Protein AF-A0A496W9R5-F1 (afdb_monomer_lite)

Foldseek 3Di:
DDKDKDFDAFDADPVRDTDWFFRTWIWIWDDDVVDDPVPTDPCRDDTHDDWDDDPLNVVLVCCVPPPVVVNVVLVPDPVSVVVVVVRCVVTPPVLVVLVVCCVPPDDDDNRVSRIRVNPD

pLDDT: mean 89.21, std 9.48, range [54.47, 98.25]

Structure (mmCIF, N/CA/C/O backbone):
data_AF-A0A496W9R5-F1
#
_entry.id   AF-A0A496W9R5-F1
#
loop_
_atom_site.group_PDB
_atom_site.id
_atom_site.type_symbol
_atom_site.label_atom_id
_atom_site.label_alt_id
_atom_site.label_comp_id
_atom_site.label_asym_id
_atom_site.label_entity_id
_atom_site.label_seq_id
_atom_site.pdbx_PDB_ins_code
_atom_site.Cartn_x
_atom_site.Cartn_y
_atom_site.Cartn_z
_atom_site.occupancy
_atom_site.B_iso_or_equiv
_atom_site.auth_seq_id
_atom_site.auth_comp_id
_atom_site.auth_asym_id
_atom_site.auth_atom_id
_atom_site.pdbx_PDB_model_num
ATOM 1 N N . MET A 1 1 ? 20.971 3.734 13.495 1.00 54.47 1 MET A N 1
ATOM 2 C CA . MET A 1 1 ? 19.863 2.806 13.811 1.00 54.47 1 MET A CA 1
ATOM 3 C C . MET A 1 1 ? 19.284 2.312 12.491 1.00 54.47 1 MET A C 1
ATOM 5 O O . MET A 1 1 ? 18.840 3.142 11.712 1.00 54.47 1 MET A O 1
ATOM 9 N N . GLN A 1 2 ? 19.383 1.019 12.174 1.00 62.84 2 GLN A N 1
ATOM 10 C CA . GLN A 1 2 ? 18.792 0.456 10.949 1.00 62.84 2 GLN A CA 1
ATOM 11 C C . GLN A 1 2 ? 17.418 -0.117 11.292 1.00 62.84 2 GLN A C 1
ATOM 13 O O . GLN A 1 2 ? 17.335 -1.152 11.955 1.00 62.84 2 GLN A O 1
ATOM 18 N N . SER A 1 3 ? 16.358 0.564 10.870 1.00 67.62 3 SER A N 1
ATOM 19 C CA . SER A 1 3 ? 14.984 0.091 11.012 1.00 67.62 3 SER A CA 1
ATOM 20 C C . SER A 1 3 ? 14.574 -0.720 9.788 1.00 67.62 3 SER A C 1
ATOM 22 O O . SER A 1 3 ? 14.886 -0.349 8.657 1.00 67.62 3 SER A O 1
ATOM 24 N N . ARG A 1 4 ? 13.912 -1.861 10.008 1.00 75.62 4 ARG A N 1
ATOM 25 C CA . ARG A 1 4 ? 13.287 -2.620 8.921 1.00 75.62 4 ARG A CA 1
ATOM 26 C C . ARG A 1 4 ? 11.885 -2.077 8.690 1.00 75.62 4 ARG A C 1
ATOM 28 O O . ARG A 1 4 ? 11.230 -1.655 9.640 1.00 75.62 4 ARG A O 1
ATOM 35 N N . TRP A 1 5 ? 11.466 -2.075 7.437 1.00 81.75 5 TRP A N 1
ATOM 36 C CA . TRP A 1 5 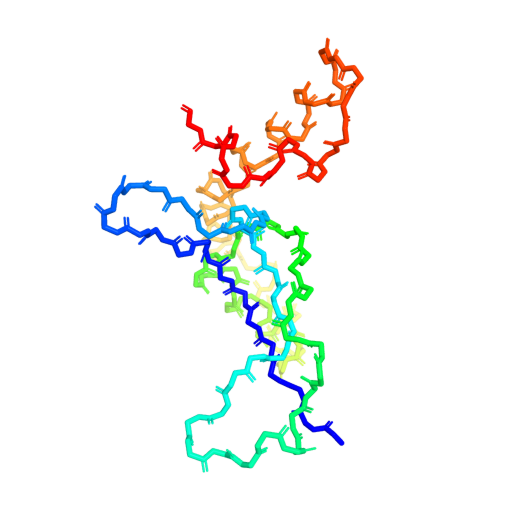? 10.154 -1.609 7.024 1.00 81.75 5 TRP A CA 1
ATOM 37 C C . TRP A 1 5 ? 9.502 -2.698 6.194 1.00 81.75 5 TRP A C 1
ATOM 39 O O . TRP A 1 5 ? 10.151 -3.270 5.318 1.00 81.75 5 TRP A O 1
ATOM 49 N N . TYR A 1 6 ? 8.242 -2.989 6.488 1.00 84.19 6 TYR A N 1
ATOM 50 C CA . TYR A 1 6 ? 7.486 -4.044 5.824 1.00 84.19 6 TYR A CA 1
ATOM 51 C C . TYR A 1 6 ? 6.135 -3.503 5.399 1.00 84.19 6 TYR A C 1
ATOM 53 O O . TYR A 1 6 ? 5.497 -2.793 6.169 1.00 84.19 6 TYR A O 1
ATOM 61 N N . ILE A 1 7 ? 5.708 -3.851 4.193 1.00 86.81 7 ILE A N 1
ATOM 62 C CA . ILE A 1 7 ? 4.335 -3.674 3.730 1.00 86.81 7 ILE A CA 1
ATOM 63 C C . ILE A 1 7 ? 3.731 -5.065 3.759 1.00 86.81 7 ILE A C 1
ATOM 65 O O . ILE A 1 7 ? 4.215 -5.934 3.037 1.00 86.81 7 ILE A O 1
ATOM 69 N N . ASP A 1 8 ? 2.757 -5.291 4.633 1.00 86.88 8 ASP A N 1
ATOM 70 C CA . ASP A 1 8 ? 2.265 -6.641 4.896 1.00 86.88 8 ASP A CA 1
ATOM 71 C C . ASP A 1 8 ? 0.773 -6.666 5.256 1.00 86.88 8 ASP A C 1
ATOM 73 O O . ASP A 1 8 ? 0.153 -5.646 5.588 1.00 86.88 8 ASP A O 1
ATOM 77 N N . LEU A 1 9 ? 0.207 -7.866 5.174 1.00 90.56 9 LEU A N 1
ATOM 78 C CA . LEU A 1 9 ? -1.103 -8.225 5.686 1.00 90.56 9 LEU A CA 1
ATOM 79 C C . LEU A 1 9 ? -0.998 -8.571 7.177 1.00 90.56 9 LEU A C 1
ATOM 81 O O . LEU A 1 9 ? -0.010 -9.128 7.651 1.00 90.56 9 LEU A O 1
ATOM 85 N N . ALA A 1 10 ? -2.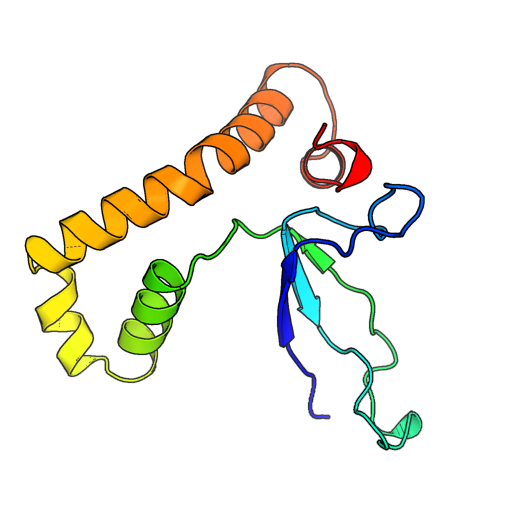036 -8.263 7.949 1.00 92.06 10 ALA A N 1
ATOM 86 C CA . ALA A 1 10 ? -2.111 -8.676 9.338 1.00 92.06 10 ALA A CA 1
ATOM 87 C C . ALA A 1 10 ? -2.048 -10.208 9.447 1.00 92.06 10 ALA A C 1
ATOM 89 O O . ALA A 1 10 ? -2.843 -10.919 8.834 1.00 92.06 10 ALA A O 1
ATOM 90 N N . ASN A 1 11 ? -1.120 -10.709 10.266 1.00 91.19 11 ASN A N 1
ATOM 91 C CA . ASN A 1 11 ? -1.036 -12.131 10.582 1.00 91.19 11 ASN A CA 1
ATOM 92 C C . ASN A 1 11 ? -2.365 -12.633 11.151 1.00 91.19 11 ASN A C 1
ATOM 94 O O . ASN A 1 11 ? -2.931 -12.006 12.051 1.00 91.19 11 ASN A O 1
ATOM 98 N N . ARG A 1 12 ? -2.823 -13.781 10.653 1.00 92.50 12 ARG A N 1
ATOM 99 C CA . ARG A 1 12 ? -3.977 -14.501 11.188 1.00 92.50 12 ARG A CA 1
ATOM 100 C C . ARG A 1 12 ? -3.485 -15.630 12.088 1.00 92.50 12 ARG A C 1
ATOM 102 O O . ARG A 1 12 ? -2.660 -16.433 11.665 1.00 92.50 12 ARG A O 1
ATOM 109 N N . PHE A 1 13 ? -3.962 -15.665 13.324 1.00 91.25 13 PHE A N 1
ATOM 110 C CA . PHE A 1 13 ? -3.661 -16.718 14.289 1.00 91.25 13 PHE A CA 1
ATOM 111 C C . PHE A 1 13 ? -4.516 -17.967 14.028 1.00 91.25 13 PHE A C 1
ATOM 113 O O . PHE A 1 13 ? -5.560 -17.886 13.381 1.00 91.25 13 PHE A O 1
ATOM 120 N N . ASP A 1 14 ? -4.118 -19.108 14.598 1.00 94.00 14 ASP A N 1
ATOM 121 C CA . ASP A 1 14 ? -4.816 -20.396 14.435 1.00 94.00 14 ASP A CA 1
ATOM 122 C C . ASP A 1 14 ? -6.274 -20.363 14.918 1.00 94.00 14 ASP A C 1
ATOM 124 O O . ASP A 1 14 ? -7.127 -21.083 14.405 1.00 94.00 14 ASP A O 1
ATOM 128 N N . ASN A 1 15 ? -6.588 -19.485 15.875 1.00 91.50 15 ASN A N 1
ATOM 129 C CA . ASN A 1 15 ? -7.955 -19.253 16.350 1.00 91.50 15 ASN A CA 1
ATOM 130 C C . ASN A 1 15 ? -8.803 -18.388 15.392 1.00 91.50 15 ASN A C 1
ATOM 132 O O . ASN A 1 15 ? -9.930 -18.027 15.721 1.00 91.50 15 ASN A O 1
ATOM 136 N N . GLY A 1 16 ? -8.257 -18.018 14.232 1.00 88.25 16 GLY A N 1
ATOM 137 C CA . GLY A 1 16 ? -8.910 -17.214 13.208 1.00 88.25 16 GLY A CA 1
ATOM 138 C C . GLY A 1 16 ? -8.838 -15.702 13.423 1.00 88.25 16 GLY A C 1
ATOM 139 O O . GLY A 1 16 ? -9.182 -14.980 12.485 1.00 88.25 16 GLY A O 1
ATOM 140 N N . ALA A 1 17 ? -8.378 -15.224 14.585 1.00 91.06 17 ALA A N 1
ATOM 141 C CA . ALA A 1 17 ? -8.242 -13.800 14.883 1.00 91.06 17 ALA A CA 1
ATOM 142 C C . ALA A 1 17 ? -7.012 -13.188 14.196 1.00 91.06 17 ALA A C 1
ATOM 144 O O . ALA A 1 17 ? -6.007 -13.861 13.972 1.00 91.06 17 ALA A O 1
ATOM 145 N N . TYR A 1 18 ? -7.071 -11.892 13.904 1.00 92.88 18 TYR A N 1
ATOM 146 C CA . TYR A 1 18 ? -5.939 -11.147 13.359 1.00 92.88 18 TYR A CA 1
ATOM 147 C C . TYR A 1 18 ? -5.079 -10.517 14.457 1.00 92.88 18 TYR A C 1
ATOM 149 O O . TYR A 1 18 ? -5.564 -10.173 15.539 1.00 92.88 18 TYR A O 1
ATOM 157 N N . GLN A 1 19 ? -3.793 -10.313 14.163 1.00 90.88 19 GLN A N 1
ATOM 158 C CA . GLN A 1 19 ? -2.931 -9.465 14.983 1.00 90.88 19 GLN A CA 1
ATOM 159 C C . GLN A 1 19 ? -3.508 -8.046 15.096 1.00 90.88 19 GLN A C 1
ATOM 161 O O . GLN A 1 19 ? -4.121 -7.529 14.163 1.00 90.88 19 GLN A O 1
ATOM 166 N N . ALA A 1 20 ? -3.266 -7.390 16.230 1.00 90.19 20 ALA A N 1
ATOM 167 C CA . ALA A 1 20 ? -3.745 -6.032 16.459 1.00 90.19 20 ALA A CA 1
ATOM 168 C C . ALA A 1 20 ? -3.118 -5.028 15.471 1.00 90.19 20 ALA A C 1
ATOM 170 O O . ALA A 1 20 ? -1.892 -4.941 15.356 1.00 90.19 20 ALA A O 1
ATOM 171 N N . GLY A 1 21 ? -3.951 -4.235 14.803 1.00 92.75 21 GLY A N 1
ATOM 172 C CA . GLY A 1 21 ? -3.540 -3.196 13.860 1.00 92.75 21 GLY A CA 1
ATOM 173 C C . GLY A 1 21 ? -4.445 -3.148 12.630 1.00 92.75 21 GLY A C 1
ATOM 174 O O . GLY A 1 21 ? -5.395 -3.926 12.539 1.00 92.75 21 GLY A O 1
ATOM 175 N N . PRO A 1 22 ? -4.150 -2.262 11.667 1.00 94.88 22 PRO A N 1
ATOM 176 C CA . PRO A 1 22 ? -4.808 -2.272 10.367 1.00 94.88 22 PRO A CA 1
ATOM 177 C C . PRO A 1 22 ? -4.581 -3.594 9.625 1.00 94.88 22 PRO A C 1
ATOM 179 O O . PRO A 1 22 ? -3.502 -4.185 9.737 1.00 94.88 22 PRO A O 1
ATOM 182 N N . LEU A 1 23 ? -5.567 -4.041 8.837 1.00 94.88 23 LEU A N 1
ATOM 183 C CA . LEU A 1 23 ? -5.428 -5.271 8.044 1.00 94.88 23 LEU A CA 1
ATOM 184 C C . LEU A 1 23 ? -4.245 -5.173 7.075 1.00 94.88 23 LEU A C 1
ATOM 186 O O . LEU A 1 23 ? -3.393 -6.052 7.049 1.00 94.88 23 LEU A O 1
ATOM 190 N N . PHE A 1 24 ? -4.166 -4.077 6.327 1.00 94.44 24 PHE A N 1
ATOM 191 C CA . PHE A 1 24 ? -3.044 -3.761 5.448 1.00 94.44 24 PHE A CA 1
ATOM 192 C C . PHE A 1 24 ? -2.240 -2.629 6.067 1.00 94.44 24 PHE A C 1
ATOM 194 O O . PHE A 1 24 ? -2.801 -1.577 6.394 1.00 94.44 24 PHE A O 1
ATOM 201 N N . HIS A 1 25 ? -0.942 -2.845 6.263 1.00 93.50 25 HIS A N 1
ATOM 202 C CA . HIS A 1 25 ? -0.140 -1.888 7.008 1.00 93.50 25 HIS A CA 1
ATOM 203 C C . HIS A 1 25 ? 1.323 -1.828 6.572 1.00 93.50 25 HIS A C 1
ATOM 205 O O . HIS A 1 25 ? 1.915 -2.797 6.101 1.00 93.50 25 HIS A O 1
ATOM 211 N N . LEU A 1 26 ? 1.911 -0.652 6.784 1.00 91.75 26 LEU A N 1
ATOM 212 C CA . LEU A 1 26 ? 3.345 -0.436 6.835 1.00 91.75 26 LEU A CA 1
ATOM 213 C C . LEU A 1 26 ? 3.781 -0.641 8.286 1.00 91.75 26 LEU A C 1
ATOM 215 O O . LEU A 1 26 ? 3.264 0.031 9.175 1.00 91.75 26 LEU A O 1
ATOM 219 N N . GLN A 1 27 ? 4.732 -1.533 8.538 1.00 88.12 27 GLN A N 1
ATOM 220 C CA . GLN A 1 27 ? 5.315 -1.738 9.860 1.00 88.12 27 GLN A CA 1
ATOM 221 C C . GLN A 1 27 ? 6.770 -1.287 9.876 1.00 88.12 27 GLN A C 1
ATOM 223 O O . GLN A 1 27 ? 7.572 -1.741 9.062 1.00 88.12 27 GLN A O 1
ATOM 228 N N . GLY A 1 28 ? 7.116 -0.439 10.843 1.00 85.06 28 GLY A N 1
ATOM 229 C CA . GLY A 1 28 ? 8.499 -0.099 11.167 1.00 85.06 28 GLY A CA 1
ATOM 230 C C . GLY A 1 28 ? 9.038 -0.954 12.318 1.00 85.06 28 GLY A C 1
ATOM 231 O O . GLY A 1 28 ? 8.338 -1.225 13.292 1.00 85.06 28 GLY A O 1
ATOM 232 N N . GLY A 1 29 ? 10.305 -1.355 12.239 1.00 81.19 29 GLY A N 1
ATOM 233 C CA . GLY A 1 29 ? 10.988 -2.117 13.286 1.00 81.19 29 GLY A CA 1
ATOM 234 C C . GLY A 1 29 ? 10.907 -3.629 13.079 1.00 81.19 29 GLY A C 1
ATOM 235 O O . GLY A 1 29 ? 11.253 -4.127 12.015 1.00 81.19 29 GLY A O 1
ATOM 236 N N . GLY A 1 30 ? 10.519 -4.373 14.113 1.00 76.25 30 GLY A N 1
ATOM 237 C CA . GLY A 1 30 ? 10.536 -5.840 14.113 1.00 76.25 30 GLY A CA 1
ATOM 238 C C . GLY A 1 30 ? 11.888 -6.448 14.503 1.00 76.25 30 GLY A C 1
ATOM 239 O O . GLY A 1 30 ? 12.907 -5.761 14.569 1.00 76.25 30 GLY A O 1
ATOM 240 N N . HIS A 1 31 ? 11.873 -7.751 14.783 1.00 77.75 31 HIS A N 1
ATOM 241 C CA . HIS A 1 31 ? 13.026 -8.453 15.338 1.00 77.75 31 HIS A CA 1
ATOM 242 C C . HIS A 1 31 ? 13.953 -8.979 14.235 1.00 77.75 31 HIS A C 1
ATOM 244 O O . HIS A 1 31 ? 13.513 -9.637 13.288 1.00 77.75 31 HIS A O 1
ATOM 250 N N . LYS A 1 32 ? 15.253 -8.710 14.357 1.00 72.88 32 LYS A N 1
ATOM 251 C CA . LYS A 1 32 ? 16.292 -9.327 13.538 1.00 72.88 32 LYS A CA 1
ATOM 252 C C . LYS A 1 32 ? 16.519 -10.752 14.052 1.00 72.88 32 LYS A C 1
ATOM 254 O O . LYS A 1 32 ? 16.878 -10.919 15.217 1.00 72.88 32 LYS A O 1
ATOM 259 N N . PRO A 1 33 ? 16.390 -11.789 13.205 1.00 75.50 33 PRO A N 1
ATOM 260 C CA . PRO A 1 33 ? 16.783 -13.136 13.596 1.00 75.50 33 PRO A CA 1
ATOM 261 C C . PRO A 1 33 ? 18.240 -13.131 14.073 1.00 75.50 33 PRO A C 1
ATOM 263 O O . PRO A 1 33 ? 19.127 -12.741 13.315 1.00 75.50 33 PRO A O 1
ATOM 266 N N . LYS A 1 34 ? 18.474 -13.542 15.327 1.00 81.19 34 LYS A N 1
ATOM 267 C CA . LYS A 1 34 ? 19.796 -13.552 15.986 1.00 81.19 34 LYS A CA 1
ATOM 268 C C . LYS A 1 34 ? 20.446 -12.165 16.192 1.00 81.19 34 LYS A C 1
ATOM 270 O O . LYS A 1 34 ? 21.653 -12.101 16.400 1.00 81.19 34 LYS A O 1
ATOM 275 N N . GLY A 1 35 ? 19.689 -11.066 16.122 1.00 73.94 35 GLY A N 1
ATOM 276 C CA . GLY A 1 35 ? 20.200 -9.720 16.414 1.00 73.94 35 GLY A CA 1
ATOM 277 C C . GLY A 1 35 ? 20.189 -9.378 17.908 1.00 73.94 35 GLY A C 1
ATOM 278 O O . GLY A 1 35 ? 19.382 -9.921 18.664 1.00 73.94 35 GLY A O 1
ATOM 279 N N . ASP A 1 36 ? 21.059 -8.454 18.334 1.00 80.56 36 ASP A N 1
ATOM 280 C CA . ASP A 1 36 ? 20.972 -7.871 19.677 1.00 80.56 36 ASP A CA 1
ATOM 281 C C . ASP A 1 36 ? 19.760 -6.928 19.745 1.00 80.56 36 ASP A C 1
ATOM 283 O O . ASP A 1 36 ? 19.651 -5.959 18.991 1.00 80.56 36 ASP A O 1
ATOM 287 N N . ARG A 1 37 ? 18.845 -7.200 20.681 1.00 75.50 37 ARG A N 1
ATOM 288 C CA . ARG A 1 37 ? 17.651 -6.377 20.923 1.00 75.50 37 ARG A CA 1
ATOM 289 C C . ARG A 1 37 ? 17.995 -4.939 21.315 1.00 75.50 37 ARG A C 1
ATOM 291 O O . ARG A 1 37 ? 17.160 -4.056 21.141 1.00 75.50 37 ARG A O 1
ATOM 298 N N . LYS A 1 38 ? 19.195 -4.690 21.850 1.00 79.56 38 LYS A N 1
ATOM 299 C CA . LYS A 1 38 ? 19.670 -3.338 22.191 1.00 79.56 38 LYS A CA 1
ATOM 300 C C . LYS A 1 38 ? 19.865 -2.455 20.958 1.00 79.56 38 LYS A C 1
ATOM 302 O O . LYS A 1 38 ? 19.731 -1.239 21.073 1.00 79.56 38 LYS A O 1
ATOM 307 N N . ASP A 1 39 ? 20.117 -3.065 19.802 1.00 76.12 39 ASP A N 1
ATOM 308 C CA . ASP A 1 39 ? 20.354 -2.367 18.536 1.00 76.12 39 ASP A CA 1
ATOM 309 C C . ASP A 1 39 ? 19.070 -2.149 17.722 1.00 76.12 39 ASP A C 1
ATOM 311 O O . ASP A 1 39 ? 19.081 -1.501 16.667 1.00 76.12 39 ASP A O 1
ATOM 315 N N . GLU A 1 40 ? 17.952 -2.705 18.187 1.00 74.38 40 GLU A N 1
ATOM 316 C CA . GLU A 1 40 ? 16.653 -2.599 17.539 1.00 74.38 40 GLU A CA 1
ATOM 317 C C . GLU A 1 40 ? 15.912 -1.338 17.987 1.00 74.38 40 GLU A C 1
ATOM 319 O O . GLU A 1 40 ? 16.105 -0.803 19.083 1.00 74.38 40 GLU A O 1
ATOM 324 N N . LEU A 1 41 ? 15.019 -0.848 17.124 1.00 72.00 41 LEU A N 1
ATOM 325 C CA . LEU A 1 41 ? 14.050 0.149 17.556 1.00 72.00 41 LEU A CA 1
ATOM 326 C C . LEU A 1 41 ? 13.239 -0.437 18.711 1.00 72.00 41 LEU A C 1
ATOM 328 O O . LEU A 1 41 ? 12.544 -1.436 18.544 1.00 72.00 41 LEU A O 1
ATOM 332 N N . LYS A 1 42 ? 13.263 0.245 19.862 1.00 71.69 42 LYS A N 1
ATOM 333 C CA . LYS A 1 42 ? 12.394 -0.082 21.006 1.00 71.69 42 LYS A CA 1
ATOM 334 C C . LYS A 1 42 ? 10.905 -0.018 20.644 1.00 71.69 42 LYS A C 1
ATOM 336 O O . LYS A 1 42 ? 10.070 -0.556 21.360 1.00 71.69 42 LYS A O 1
ATOM 341 N N . ILE A 1 43 ? 10.588 0.654 19.539 1.00 65.62 43 ILE A N 1
ATOM 342 C CA . ILE A 1 43 ? 9.254 0.811 18.979 1.00 65.62 43 ILE A CA 1
ATOM 343 C C . ILE A 1 43 ? 9.153 -0.146 17.779 1.00 65.62 43 ILE A C 1
ATOM 345 O O . ILE A 1 43 ? 9.594 0.178 16.680 1.00 65.62 43 ILE A O 1
ATOM 349 N N . SER A 1 44 ? 8.625 -1.350 18.010 1.00 63.19 44 SER A N 1
ATOM 350 C CA . SER A 1 44 ? 8.469 -2.413 16.996 1.00 63.19 44 SER A CA 1
ATOM 351 C C . SER A 1 44 ? 7.045 -2.540 16.439 1.00 63.19 44 SER A C 1
ATOM 353 O O . SER A 1 44 ? 6.779 -3.417 15.618 1.00 63.19 44 SER A O 1
ATOM 355 N N . LEU A 1 45 ? 6.130 -1.696 16.921 1.00 70.06 45 LEU A N 1
ATOM 356 C CA . LEU A 1 45 ? 4.683 -1.836 16.762 1.00 70.06 45 LEU A CA 1
ATOM 357 C C . LEU A 1 45 ? 3.948 -0.772 15.930 1.00 70.06 45 LEU A C 1
ATOM 359 O O . LEU A 1 45 ? 2.740 -0.953 15.774 1.00 70.06 45 LEU A O 1
ATOM 363 N N . PRO A 1 46 ? 4.542 0.325 15.418 1.00 85.00 46 PRO A N 1
ATOM 364 C CA . PRO A 1 46 ? 3.738 1.275 14.683 1.00 85.00 46 PRO A CA 1
ATOM 365 C C . PRO A 1 46 ? 3.382 0.623 13.346 1.00 85.00 46 PRO A C 1
ATOM 367 O O . PRO A 1 46 ? 4.252 0.312 12.528 1.00 85.00 46 PRO A O 1
ATOM 370 N N . ARG A 1 47 ? 2.088 0.350 13.196 1.00 89.88 47 ARG A N 1
ATOM 371 C CA . ARG A 1 47 ? 1.460 -0.145 11.979 1.00 89.88 47 ARG A CA 1
ATOM 372 C C . ARG A 1 47 ? 0.632 0.996 11.429 1.00 89.88 47 ARG A C 1
ATOM 374 O O . ARG A 1 47 ? -0.384 1.348 12.023 1.00 89.88 47 ARG A O 1
ATOM 381 N N . TRP A 1 48 ? 1.102 1.585 10.342 1.00 91.69 48 TRP A N 1
ATOM 382 C CA . TRP A 1 48 ? 0.370 2.625 9.634 1.00 91.69 48 TRP A CA 1
ATOM 383 C C . TRP A 1 48 ? -0.512 1.973 8.590 1.00 91.69 48 TRP A C 1
ATOM 385 O O . TRP A 1 48 ? -0.032 1.155 7.806 1.00 91.69 48 TRP A O 1
ATOM 395 N N . GLU A 1 49 ? -1.786 2.327 8.580 1.00 93.44 49 GLU A N 1
ATOM 396 C CA . GLU A 1 49 ? -2.717 1.918 7.547 1.00 93.44 49 GLU A CA 1
ATOM 397 C C . GLU A 1 49 ? -2.216 2.395 6.180 1.00 93.44 49 GLU A C 1
ATOM 399 O O . GLU A 1 49 ? -1.942 3.576 5.969 1.00 93.44 49 GLU A O 1
ATOM 404 N N . ILE A 1 50 ? -2.067 1.461 5.243 1.00 93.75 50 ILE A N 1
ATOM 405 C CA . ILE A 1 50 ? -1.738 1.771 3.850 1.00 93.75 50 ILE A CA 1
ATOM 406 C C . ILE A 1 50 ? -2.571 0.882 2.928 1.00 93.75 50 ILE A C 1
ATOM 408 O O . ILE A 1 50 ? -2.937 -0.227 3.328 1.00 93.75 50 ILE A O 1
ATOM 412 N N . PRO A 1 51 ? -2.869 1.325 1.696 1.00 93.50 51 PRO A N 1
ATOM 413 C CA . PRO A 1 51 ? -3.520 0.465 0.723 1.00 93.50 51 PRO A CA 1
ATOM 414 C C . PRO A 1 51 ? -2.699 -0.808 0.459 1.00 93.50 51 PRO A C 1
ATOM 416 O O . PRO A 1 51 ? -1.462 -0.743 0.458 1.00 93.50 51 PRO A O 1
ATOM 419 N N . PRO A 1 52 ? -3.358 -1.948 0.186 1.00 92.25 52 PRO A N 1
ATOM 420 C CA . PRO A 1 52 ? -2.676 -3.163 -0.243 1.00 92.25 52 PRO A CA 1
ATOM 421 C C . PRO A 1 52 ? -1.795 -2.899 -1.464 1.00 92.25 52 PRO A C 1
ATOM 423 O O . PRO A 1 52 ? -2.194 -2.193 -2.391 1.00 92.25 52 PRO A O 1
ATOM 426 N N . LYS A 1 53 ? -0.601 -3.495 -1.477 1.00 89.25 53 LYS A N 1
ATOM 427 C CA . LYS A 1 53 ? 0.300 -3.471 -2.630 1.00 89.25 53 LYS A CA 1
ATOM 428 C C . LYS A 1 53 ? 0.524 -4.883 -3.139 1.00 89.25 53 LYS A C 1
ATOM 430 O O . LYS A 1 53 ? 1.126 -5.705 -2.458 1.00 89.25 53 LYS A O 1
ATOM 435 N N . GLU A 1 54 ? 0.057 -5.133 -4.350 1.00 89.50 54 GLU A N 1
ATOM 436 C CA . GLU A 1 54 ? 0.359 -6.351 -5.101 1.00 89.50 54 GLU A CA 1
ATOM 437 C C . GLU A 1 54 ? 1.760 -6.246 -5.746 1.00 89.50 54 GLU A C 1
ATOM 439 O O . GLU A 1 54 ? 2.362 -5.162 -5.786 1.00 89.50 54 GLU A O 1
ATOM 444 N N . LEU A 1 55 ? 2.318 -7.366 -6.214 1.00 92.44 55 LEU A N 1
ATOM 445 C CA . LEU A 1 55 ? 3.625 -7.443 -6.863 1.00 92.44 55 LEU A CA 1
ATOM 446 C C . LEU A 1 55 ? 3.780 -6.453 -8.027 1.00 92.44 55 LEU A C 1
ATOM 448 O O . LEU A 1 55 ? 4.790 -5.761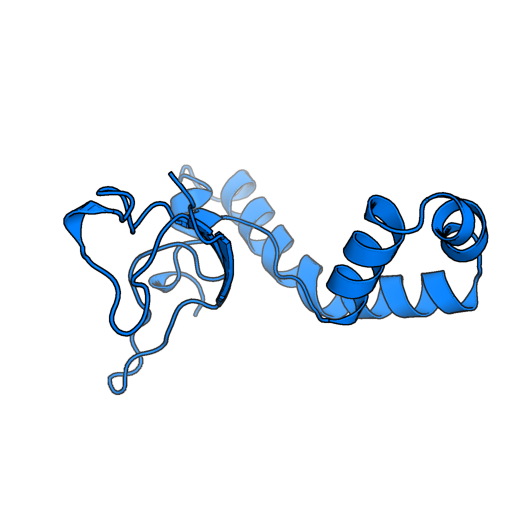 -8.088 1.00 92.44 55 LEU A O 1
ATOM 452 N N . ILE A 1 56 ? 2.794 -6.330 -8.915 1.00 95.56 56 ILE A N 1
ATOM 453 C CA . ILE A 1 56 ? 2.799 -5.413 -10.064 1.00 95.56 56 ILE A CA 1
ATOM 454 C C . ILE A 1 56 ? 2.926 -3.958 -9.594 1.00 95.56 56 ILE A C 1
ATOM 456 O O . ILE A 1 56 ? 3.797 -3.227 -10.067 1.00 95.56 56 ILE A O 1
ATOM 460 N N . LEU A 1 57 ? 2.123 -3.550 -8.607 1.00 95.25 57 LEU A N 1
ATOM 461 C CA . LEU A 1 57 ? 2.187 -2.205 -8.012 1.00 95.25 57 LEU A CA 1
ATOM 462 C C . LEU A 1 57 ? 3.509 -1.970 -7.262 1.00 95.25 57 LEU A C 1
ATOM 464 O O . LEU A 1 57 ? 4.003 -0.845 -7.170 1.00 95.25 57 LEU A O 1
ATOM 468 N N . SER A 1 58 ? 4.105 -3.033 -6.722 1.00 93.62 58 SER A N 1
ATOM 469 C CA . SER A 1 58 ? 5.426 -2.973 -6.093 1.00 93.62 58 SER A CA 1
ATOM 470 C C . SER A 1 58 ? 6.527 -2.802 -7.141 1.00 93.62 58 SER A C 1
ATOM 472 O O . SER A 1 58 ? 7.419 -1.976 -6.956 1.00 93.62 58 SER A O 1
ATOM 474 N N . CYS A 1 59 ? 6.439 -3.508 -8.270 1.00 95.56 59 CYS A N 1
ATOM 475 C CA . CYS A 1 59 ? 7.329 -3.340 -9.415 1.00 95.56 59 CYS A CA 1
ATOM 476 C C . CYS A 1 59 ? 7.246 -1.923 -9.988 1.00 95.56 59 CYS A C 1
ATOM 478 O O . CYS A 1 59 ? 8.285 -1.339 -10.278 1.00 95.56 59 CYS A O 1
ATOM 480 N N . GLU A 1 60 ? 6.047 -1.344 -10.089 1.00 96.62 60 GLU A N 1
ATOM 481 C CA . GLU A 1 60 ? 5.867 0.057 -10.489 1.00 96.62 60 GLU A CA 1
ATOM 482 C C . GLU A 1 60 ? 6.668 1.005 -9.601 1.00 96.62 60 GLU A C 1
ATOM 484 O O . GLU A 1 60 ? 7.468 1.803 -10.089 1.00 96.62 60 GLU A O 1
ATOM 489 N N . MET A 1 61 ? 6.514 0.861 -8.287 1.00 95.06 61 MET A N 1
ATOM 490 C CA . MET A 1 61 ? 7.233 1.665 -7.309 1.00 95.06 61 MET A CA 1
ATOM 491 C C . MET A 1 61 ? 8.752 1.443 -7.381 1.00 95.06 61 MET A C 1
ATOM 493 O O . MET A 1 61 ? 9.503 2.417 -7.333 1.00 95.06 61 MET A O 1
ATOM 497 N N . ILE A 1 62 ? 9.224 0.206 -7.575 1.00 96.06 62 ILE A N 1
ATOM 498 C CA . ILE A 1 62 ? 10.653 -0.088 -7.774 1.00 96.06 62 ILE A CA 1
ATOM 499 C C . ILE A 1 62 ? 11.175 0.601 -9.041 1.00 96.06 62 ILE A C 1
ATOM 501 O O . ILE A 1 62 ? 12.204 1.273 -8.999 1.00 96.06 62 ILE A O 1
ATOM 505 N N . ILE A 1 63 ? 10.470 0.477 -10.165 1.00 97.25 63 ILE A N 1
ATOM 506 C CA . ILE A 1 63 ? 10.891 1.080 -11.433 1.00 97.25 63 ILE A CA 1
ATOM 507 C C . ILE A 1 63 ? 10.943 2.605 -11.308 1.00 97.25 63 ILE A C 1
ATOM 509 O O . ILE A 1 63 ? 11.956 3.204 -11.663 1.00 97.25 63 ILE A O 1
ATOM 513 N N . ALA A 1 64 ? 9.906 3.217 -10.734 1.00 97.56 64 ALA A N 1
ATOM 514 C CA . ALA A 1 64 ? 9.823 4.663 -10.553 1.00 97.56 64 ALA A CA 1
ATOM 515 C C . ALA A 1 64 ? 10.944 5.239 -9.670 1.00 97.56 64 ALA A C 1
ATOM 517 O O . ALA A 1 64 ? 11.436 6.329 -9.954 1.00 97.56 64 ALA A O 1
ATOM 518 N N . ASN A 1 65 ? 11.367 4.521 -8.622 1.00 97.38 65 ASN A N 1
ATOM 519 C CA . ASN A 1 65 ? 12.369 5.020 -7.670 1.00 97.38 65 ASN A CA 1
ATOM 520 C C . ASN A 1 65 ? 13.815 4.666 -8.048 1.00 97.38 65 ASN A C 1
ATOM 522 O O . ASN A 1 65 ? 14.720 5.450 -7.774 1.00 97.38 65 ASN A O 1
ATOM 526 N N . PHE A 1 66 ? 14.051 3.499 -8.655 1.00 97.81 66 PHE A N 1
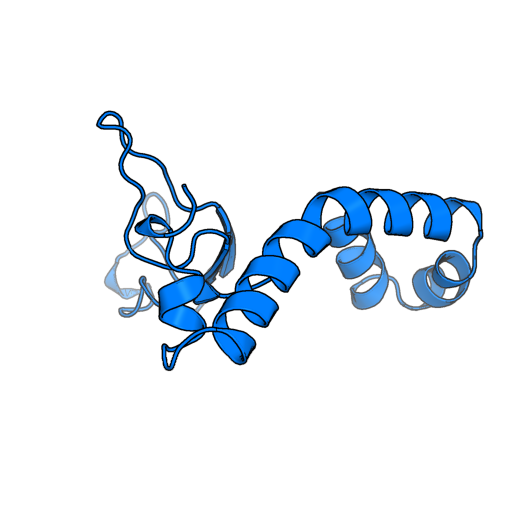ATOM 527 C CA . PHE A 1 66 ? 15.406 3.003 -8.933 1.00 97.81 66 PHE A CA 1
ATOM 528 C C . PHE A 1 66 ? 15.823 3.141 -10.401 1.00 97.81 66 PHE A C 1
ATOM 530 O O . PHE A 1 66 ? 17.016 3.096 -10.699 1.00 97.81 66 PHE A O 1
ATOM 537 N N . TYR A 1 67 ? 14.871 3.319 -11.320 1.00 97.75 67 TYR A N 1
ATOM 538 C CA . TYR A 1 67 ? 15.132 3.401 -12.758 1.00 97.75 67 TYR A CA 1
ATOM 539 C C . TYR A 1 67 ? 14.348 4.555 -13.408 1.00 97.75 67 TYR A C 1
ATOM 541 O O . TYR A 1 67 ? 13.529 4.304 -14.295 1.00 97.75 67 TYR A O 1
ATOM 549 N N . PRO A 1 68 ? 14.594 5.819 -13.012 1.00 97.50 68 PRO A N 1
ATOM 550 C CA . PRO A 1 68 ? 13.797 6.973 -13.444 1.00 97.50 68 PRO A CA 1
ATOM 551 C C . PRO A 1 68 ? 13.738 7.137 -14.973 1.00 97.50 68 PRO A C 1
ATOM 553 O O . PRO A 1 68 ? 12.677 7.433 -15.520 1.00 97.50 68 PRO A O 1
ATOM 556 N N . ASP A 1 69 ? 14.831 6.849 -15.685 1.00 97.81 69 ASP A N 1
ATOM 557 C CA . ASP A 1 69 ? 14.854 6.916 -17.152 1.00 97.81 69 ASP A CA 1
ATOM 558 C C . ASP A 1 69 ? 13.938 5.866 -17.793 1.00 97.81 69 ASP A C 1
ATOM 560 O O . ASP A 1 69 ? 13.207 6.156 -18.739 1.00 97.81 69 ASP A O 1
ATOM 564 N N . LYS A 1 70 ? 13.923 4.641 -17.247 1.00 97.62 70 LYS A N 1
ATOM 565 C CA . LYS A 1 70 ? 13.016 3.577 -17.705 1.00 97.62 70 LYS A CA 1
ATOM 566 C C . LYS A 1 70 ? 11.573 3.888 -17.325 1.00 97.62 70 LYS A C 1
ATOM 568 O O . LYS A 1 70 ? 10.672 3.637 -18.122 1.00 97.62 70 LYS A O 1
ATOM 573 N N . TRP A 1 71 ? 11.363 4.447 -16.134 1.00 97.88 71 TRP A N 1
ATOM 574 C CA . TRP A 1 71 ? 10.055 4.878 -15.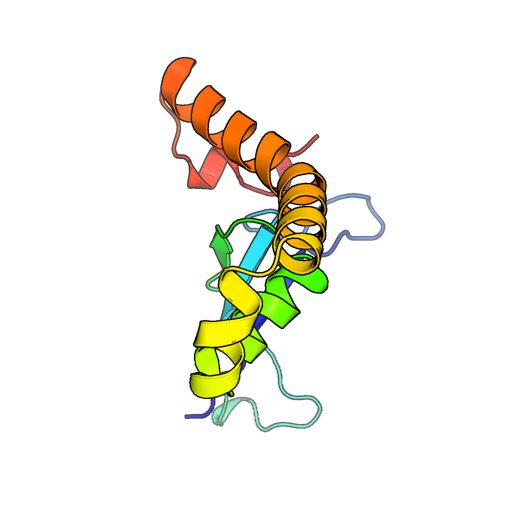655 1.00 97.88 71 TRP A CA 1
ATOM 575 C C . TRP A 1 71 ? 9.408 5.885 -16.604 1.00 97.88 71 TRP A C 1
ATOM 577 O O . TRP A 1 71 ? 8.263 5.685 -16.996 1.00 97.88 71 TRP A O 1
ATOM 587 N N . ASN A 1 72 ? 10.155 6.903 -17.042 1.00 97.62 72 ASN A N 1
ATOM 588 C CA . ASN A 1 72 ? 9.664 7.924 -17.974 1.00 97.62 72 ASN A CA 1
ATOM 589 C C . ASN A 1 72 ? 9.163 7.350 -19.307 1.00 97.62 72 ASN A C 1
ATOM 591 O O . ASN A 1 72 ? 8.312 7.960 -19.946 1.00 97.62 72 ASN A O 1
ATOM 595 N N . ILE A 1 73 ? 9.663 6.182 -19.713 1.00 97.50 73 ILE A N 1
ATOM 596 C CA . ILE A 1 73 ? 9.216 5.488 -20.921 1.00 97.50 73 ILE A CA 1
ATOM 597 C C . ILE A 1 73 ? 8.013 4.593 -20.605 1.00 97.50 73 ILE A C 1
ATOM 599 O O . ILE A 1 73 ? 6.983 4.677 -21.269 1.00 97.50 73 ILE A O 1
ATOM 603 N N . ILE A 1 74 ? 8.139 3.711 -19.609 1.00 97.38 74 ILE A N 1
ATOM 604 C CA . ILE A 1 74 ? 7.160 2.642 -19.366 1.00 97.38 74 ILE A CA 1
ATOM 605 C C . ILE A 1 74 ? 5.837 3.159 -18.790 1.00 97.38 74 ILE A C 1
ATOM 607 O O . ILE A 1 74 ? 4.794 2.574 -19.067 1.00 97.38 74 ILE A O 1
ATOM 611 N N . ARG A 1 75 ? 5.849 4.278 -18.050 1.00 97.00 75 ARG A N 1
ATOM 612 C CA . ARG A 1 75 ? 4.644 4.858 -17.429 1.00 97.00 75 ARG A CA 1
ATOM 613 C C . ARG A 1 75 ? 3.558 5.265 -18.428 1.00 97.00 75 ARG A C 1
ATOM 615 O O . ARG A 1 75 ? 2.398 5.331 -18.051 1.00 97.00 75 ARG A O 1
ATOM 622 N N . GLU A 1 76 ? 3.933 5.514 -19.682 1.00 97.50 76 GLU A N 1
ATOM 623 C CA . GLU A 1 76 ? 3.009 5.868 -20.769 1.00 97.50 76 GLU A CA 1
ATOM 624 C C . GLU A 1 76 ? 2.705 4.671 -21.695 1.00 97.50 76 GLU A C 1
ATOM 626 O O . GLU A 1 76 ? 1.907 4.778 -22.629 1.00 97.50 76 GLU A O 1
ATOM 631 N N . GLN A 1 77 ? 3.337 3.509 -21.482 1.00 98.19 77 GLN A N 1
ATOM 632 C CA . GLN A 1 77 ? 3.127 2.342 -22.337 1.00 98.19 77 GLN A CA 1
ATOM 633 C C . GLN A 1 77 ? 1.782 1.686 -22.042 1.00 98.19 77 GLN A C 1
ATOM 635 O O . GLN A 1 77 ? 1.506 1.274 -20.916 1.00 98.19 77 GLN A O 1
ATOM 640 N N . ARG A 1 78 ? 0.969 1.496 -23.088 1.00 98.25 78 ARG A N 1
ATOM 641 C CA . ARG A 1 78 ? -0.384 0.943 -22.949 1.00 98.25 78 ARG A CA 1
ATOM 642 C C . ARG A 1 78 ? -0.413 -0.408 -22.233 1.00 98.25 78 ARG A C 1
ATOM 644 O O . ARG A 1 78 ? -1.172 -0.562 -21.287 1.00 98.25 78 ARG A O 1
ATOM 651 N N . GLY A 1 79 ? 0.450 -1.344 -22.630 1.00 97.94 79 GLY A N 1
ATOM 652 C CA . GLY A 1 79 ? 0.502 -2.669 -22.005 1.00 97.94 79 GLY A CA 1
ATOM 653 C C . GLY A 1 79 ? 0.913 -2.631 -20.529 1.00 97.94 79 GLY A C 1
ATOM 654 O O . GLY A 1 79 ? 0.429 -3.435 -19.740 1.00 97.94 79 GLY A O 1
ATOM 655 N N . TRP A 1 80 ? 1.758 -1.673 -20.134 1.00 97.50 80 TRP A N 1
ATOM 656 C CA . TRP A 1 80 ? 2.083 -1.454 -18.725 1.00 97.50 80 TRP A CA 1
ATOM 657 C C . TRP A 1 80 ? 0.877 -0.901 -17.963 1.00 97.50 80 TRP A C 1
ATOM 659 O O . TRP A 1 80 ? 0.502 -1.448 -16.931 1.00 97.50 80 TRP A O 1
ATOM 669 N N . LEU A 1 81 ? 0.222 0.129 -18.504 1.00 98.25 81 LEU A N 1
ATOM 670 C CA . LEU A 1 81 ? -0.976 0.725 -17.911 1.00 98.25 81 LEU A CA 1
ATOM 671 C C . LEU A 1 81 ? -2.122 -0.282 -17.755 1.00 98.25 81 LEU A C 1
ATOM 673 O O . LEU A 1 81 ? -2.800 -0.259 -16.733 1.00 98.25 81 LEU A O 1
ATOM 677 N N . ASP A 1 82 ? -2.310 -1.188 -18.717 1.00 98.25 82 ASP A N 1
ATOM 678 C CA . ASP A 1 82 ? -3.314 -2.253 -18.623 1.00 98.25 82 ASP A CA 1
ATOM 679 C C . ASP A 1 82 ? -3.018 -3.191 -17.432 1.00 98.25 82 ASP A C 1
ATOM 681 O O . ASP A 1 82 ? -3.924 -3.532 -16.669 1.00 98.25 82 ASP A O 1
ATOM 685 N N . LEU A 1 83 ? -1.746 -3.552 -17.203 1.00 97.50 83 LEU A N 1
ATOM 686 C CA . LEU A 1 83 ? -1.336 -4.351 -16.037 1.00 97.50 83 LEU A CA 1
ATOM 687 C C . LEU A 1 83 ? -1.540 -3.596 -14.718 1.00 97.50 83 LEU A C 1
ATOM 689 O O . LEU A 1 83 ? -2.066 -4.168 -13.760 1.00 97.50 83 LEU A O 1
ATOM 693 N N . ILE A 1 84 ? -1.154 -2.317 -14.670 1.00 97.62 84 ILE A N 1
ATOM 694 C CA . ILE A 1 84 ? -1.373 -1.461 -13.498 1.00 97.62 84 ILE A CA 1
ATOM 695 C C . ILE A 1 84 ? -2.865 -1.369 -13.187 1.00 97.62 84 ILE A C 1
ATOM 697 O O . ILE A 1 84 ? -3.255 -1.572 -12.040 1.00 97.62 84 ILE A O 1
ATOM 701 N N . GLN A 1 85 ? -3.709 -1.141 -14.194 1.00 97.56 85 GLN A N 1
ATOM 702 C CA . GLN A 1 85 ? -5.153 -1.032 -14.017 1.00 97.56 85 GLN A CA 1
ATOM 703 C C . GLN A 1 85 ? -5.746 -2.304 -13.403 1.00 97.56 85 GLN A C 1
ATOM 705 O O . GLN A 1 85 ? -6.525 -2.212 -12.452 1.00 97.56 85 GLN A O 1
ATOM 710 N N . VAL A 1 86 ? -5.357 -3.484 -13.895 1.00 96.94 86 VAL A N 1
ATOM 711 C CA . VAL A 1 86 ? -5.799 -4.767 -13.326 1.00 96.94 86 VAL A CA 1
ATOM 712 C C . VAL A 1 86 ? -5.354 -4.897 -11.867 1.00 96.94 86 VAL A C 1
ATOM 714 O O . VAL A 1 86 ? -6.175 -5.192 -10.999 1.00 96.94 86 VAL A O 1
ATOM 717 N N . ALA A 1 87 ? -4.083 -4.622 -11.563 1.00 96.25 87 ALA A N 1
ATOM 718 C CA . ALA A 1 87 ? -3.566 -4.723 -10.199 1.00 96.25 87 ALA A CA 1
ATOM 719 C C . ALA A 1 87 ? -4.250 -3.729 -9.239 1.00 96.25 87 ALA A C 1
ATOM 721 O O . ALA A 1 87 ? -4.612 -4.083 -8.116 1.00 96.25 87 ALA A O 1
ATOM 722 N N . GLN A 1 88 ? -4.508 -2.500 -9.693 1.00 96.38 88 GLN A N 1
ATOM 723 C CA . GLN A 1 88 ? -5.269 -1.507 -8.936 1.00 96.38 88 GLN A CA 1
ATOM 724 C C . GLN A 1 88 ? -6.700 -1.983 -8.673 1.00 96.38 88 GLN A C 1
ATOM 726 O O . GLN A 1 88 ? -7.164 -1.881 -7.541 1.00 96.38 88 GLN A O 1
ATOM 731 N N . GLN A 1 89 ? -7.392 -2.532 -9.675 1.00 96.06 89 GLN A N 1
ATOM 732 C CA . GLN A 1 89 ? -8.759 -3.044 -9.526 1.00 96.06 89 GLN A CA 1
ATOM 733 C C . GLN A 1 89 ? -8.858 -4.225 -8.554 1.00 96.06 89 GLN A C 1
ATOM 735 O O . GLN A 1 89 ? -9.877 -4.371 -7.884 1.00 96.06 89 GLN A O 1
ATOM 740 N N . LEU A 1 90 ? -7.811 -5.041 -8.435 1.00 93.50 90 LEU A N 1
ATOM 741 C CA . LEU A 1 90 ? -7.768 -6.136 -7.464 1.00 93.50 90 LEU A CA 1
ATOM 742 C C . LEU A 1 90 ? -7.578 -5.637 -6.023 1.00 93.50 90 LEU A C 1
ATOM 744 O O . LEU A 1 90 ? -8.133 -6.215 -5.091 1.00 93.50 90 LEU A O 1
ATOM 748 N N . CYS A 1 91 ? -6.807 -4.566 -5.827 1.00 91.75 91 CYS A N 1
ATOM 749 C CA . CYS A 1 91 ? -6.382 -4.123 -4.497 1.00 91.75 91 CYS A CA 1
ATOM 750 C C . CYS A 1 91 ? -7.222 -2.982 -3.914 1.00 91.75 91 CYS A C 1
ATOM 752 O O . CYS A 1 91 ? -7.580 -2.984 -2.736 1.00 91.75 91 CYS A O 1
ATOM 754 N N . TYR A 1 92 ? -7.492 -1.963 -4.719 1.00 95.44 92 TYR A N 1
ATOM 755 C CA . TYR A 1 92 ? -7.932 -0.658 -4.239 1.00 95.44 92 TYR A CA 1
ATOM 756 C C . TYR A 1 92 ? -9.440 -0.521 -3.998 1.00 95.44 92 TYR A C 1
ATOM 758 O O . TYR A 1 92 ? -9.789 0.123 -3.005 1.00 95.44 92 TYR A O 1
ATOM 766 N N . PRO A 1 93 ? -10.349 -1.102 -4.811 1.00 95.25 93 PRO A N 1
ATOM 767 C CA . PRO A 1 93 ? -11.783 -0.877 -4.646 1.00 95.25 93 PRO A CA 1
ATOM 768 C C . PRO A 1 93 ? -12.295 -1.223 -3.250 1.00 95.25 93 PRO A C 1
ATOM 770 O O . PRO A 1 93 ? -12.939 -0.388 -2.622 1.00 95.25 93 PRO A O 1
ATOM 773 N N . ALA A 1 94 ? -11.955 -2.407 -2.728 1.00 91.44 94 ALA A N 1
ATOM 774 C CA . ALA A 1 94 ? -12.383 -2.816 -1.392 1.00 91.44 94 ALA A CA 1
ATOM 775 C C . ALA A 1 94 ? -11.846 -1.854 -0.323 1.00 91.44 94 ALA A C 1
ATOM 777 O O . ALA A 1 94 ? -12.619 -1.304 0.457 1.00 91.44 94 ALA A O 1
ATOM 778 N N . 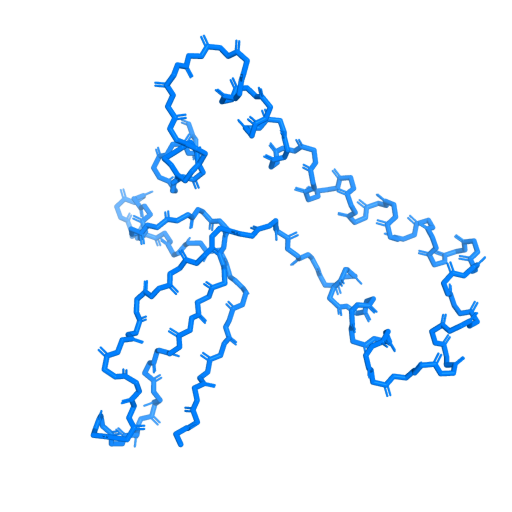TYR A 1 95 ? -10.542 -1.576 -0.338 1.00 94.19 95 TYR A N 1
ATOM 779 C CA . TYR A 1 95 ? -9.903 -0.692 0.636 1.00 94.19 95 TYR A CA 1
ATOM 780 C C . TYR A 1 95 ? -10.524 0.713 0.661 1.00 94.19 95 TYR A C 1
ATOM 782 O O . TYR A 1 95 ? -10.915 1.206 1.721 1.00 94.19 95 TYR A O 1
ATOM 790 N N . PHE A 1 96 ? -10.690 1.346 -0.503 1.00 94.94 96 PHE A N 1
ATOM 791 C CA . PHE A 1 96 ? -11.286 2.680 -0.573 1.00 94.94 96 PHE A CA 1
ATOM 792 C C . PHE A 1 96 ? -12.783 2.681 -0.272 1.00 94.94 96 PHE A C 1
ATOM 794 O O . PHE A 1 96 ? -13.275 3.652 0.301 1.00 94.94 96 PHE A O 1
ATOM 801 N N . GLN A 1 97 ? -13.503 1.597 -0.567 1.00 92.12 97 GLN A N 1
ATOM 802 C CA . GLN A 1 97 ? -14.907 1.470 -0.192 1.00 92.12 97 GLN A CA 1
ATOM 803 C C . GLN A 1 97 ? -15.091 1.467 1.333 1.00 92.12 97 GLN A C 1
ATOM 805 O O . GLN A 1 97 ? -16.030 2.097 1.825 1.00 92.12 97 GLN A O 1
ATOM 810 N N . TYR A 1 98 ? -14.201 0.815 2.093 1.00 90.12 98 TYR A N 1
ATOM 811 C CA . TYR A 1 98 ? -14.216 0.859 3.564 1.00 90.12 98 TYR A CA 1
ATOM 812 C C . TYR A 1 98 ? -13.982 2.278 4.088 1.00 90.12 98 TYR A C 1
ATOM 814 O O . TYR A 1 98 ? -14.749 2.759 4.926 1.00 90.12 98 TYR A O 1
ATOM 822 N N . ILE A 1 99 ? -12.989 2.986 3.539 1.00 93.94 99 ILE A N 1
ATOM 823 C CA . ILE A 1 99 ? -12.729 4.390 3.888 1.00 93.94 99 ILE A CA 1
ATOM 824 C C . ILE A 1 99 ? -13.956 5.251 3.575 1.00 93.94 99 ILE A C 1
ATOM 826 O O . ILE A 1 99 ? -14.442 5.980 4.436 1.00 93.94 99 ILE A O 1
ATOM 830 N N . GLN A 1 100 ? -14.507 5.146 2.367 1.00 94.25 100 GLN A N 1
ATOM 831 C CA . GLN A 1 100 ? -15.651 5.954 1.953 1.00 94.25 100 GLN A CA 1
ATOM 832 C C . GLN A 1 100 ? -16.899 5.660 2.796 1.00 94.25 100 GLN A C 1
ATOM 834 O O . GLN A 1 100 ? -17.623 6.583 3.174 1.00 94.25 100 GLN A O 1
ATOM 839 N N . ASN A 1 101 ? -17.146 4.394 3.141 1.00 91.31 101 ASN A N 1
ATOM 840 C CA . ASN A 1 101 ? -18.227 4.006 4.047 1.00 91.31 101 ASN A CA 1
ATOM 841 C C . ASN A 1 101 ? -18.042 4.618 5.440 1.00 91.31 101 ASN A C 1
ATOM 843 O O . ASN A 1 101 ? -18.996 5.161 5.994 1.00 91.31 101 ASN A O 1
ATOM 847 N N . CYS A 1 102 ? -16.822 4.573 5.982 1.00 92.69 102 CYS A N 1
ATOM 848 C CA . CYS A 1 102 ? -16.482 5.203 7.255 1.00 92.69 102 CYS A CA 1
ATOM 849 C C . CYS A 1 102 ? -16.785 6.706 7.233 1.00 92.69 102 CYS A C 1
ATOM 851 O O . CYS A 1 102 ? -17.397 7.222 8.161 1.00 92.69 102 CYS A O 1
ATOM 853 N N . LEU A 1 103 ? -16.403 7.399 6.159 1.00 92.88 103 LEU A N 1
ATOM 854 C CA . LEU A 1 103 ? -16.592 8.845 6.036 1.00 92.88 103 LEU A CA 1
ATOM 855 C C . LEU A 1 103 ? -18.054 9.263 5.804 1.00 92.88 103 LEU A C 1
ATOM 857 O O . LEU A 1 103 ? -18.390 10.420 6.038 1.00 92.88 103 LEU A O 1
ATOM 861 N N . SER A 1 104 ? -18.919 8.354 5.340 1.00 92.75 104 SER A N 1
ATOM 862 C CA . SER A 1 104 ? -20.298 8.676 4.936 1.00 92.75 104 SER A CA 1
ATOM 863 C C . SER A 1 104 ? -21.392 8.186 5.886 1.00 92.75 104 SER A C 1
ATOM 865 O O . SER A 1 104 ? -22.479 8.758 5.870 1.00 92.75 104 SER A O 1
ATOM 867 N N . LYS A 1 105 ? -21.159 7.130 6.682 1.00 83.12 105 LYS A N 1
ATOM 868 C CA . LYS A 1 105 ? -22.253 6.417 7.374 1.00 83.12 105 LYS A CA 1
ATOM 869 C C . LYS A 1 105 ? -22.346 6.679 8.878 1.00 83.12 105 LYS A C 1
ATOM 871 O O . LYS A 1 105 ? -23.468 6.772 9.364 1.00 83.12 105 LYS A O 1
ATOM 876 N N . GLN A 1 106 ? -21.233 6.806 9.613 1.00 72.81 106 GLN A N 1
ATOM 877 C CA . GLN A 1 106 ? -21.225 7.093 11.062 1.00 72.81 106 GLN A CA 1
ATOM 878 C C . GLN A 1 106 ? -19.897 7.715 11.535 1.00 72.81 106 GLN A C 1
ATOM 880 O O . GLN A 1 106 ? -18.854 7.414 10.956 1.00 72.81 106 GLN A O 1
ATOM 885 N N . PRO A 1 107 ? -19.896 8.525 12.614 1.00 81.94 107 PRO A N 1
ATOM 886 C CA . PRO A 1 107 ? -18.675 9.088 13.182 1.00 81.94 107 PRO A CA 1
ATOM 887 C C . PRO A 1 107 ? -17.814 7.999 13.838 1.00 81.94 107 PRO A C 1
ATOM 889 O O . PRO A 1 107 ? -18.017 7.612 14.987 1.00 81.94 107 PRO A O 1
ATOM 892 N N . GLN A 1 108 ? -16.816 7.526 13.100 1.00 89.69 108 GLN A N 1
ATOM 893 C CA . GLN A 1 108 ? -15.715 6.713 13.607 1.00 89.69 108 GLN A CA 1
ATOM 894 C C . GLN A 1 108 ? -14.408 7.129 12.924 1.00 89.69 108 GLN A C 1
ATOM 896 O O . GLN A 1 108 ? -14.424 7.799 11.890 1.00 89.69 108 GLN A O 1
ATOM 901 N N . SER A 1 109 ? -13.264 6.755 13.499 1.00 93.12 109 SER A N 1
ATOM 902 C CA . SER A 1 109 ? -11.975 7.017 12.858 1.00 93.12 109 SER A CA 1
ATOM 903 C C . SER A 1 109 ? -11.720 6.028 11.719 1.00 93.12 109 SER A C 1
ATOM 905 O O . SER A 1 109 ? -12.041 4.844 11.823 1.00 93.12 109 SER A O 1
ATOM 907 N N . VAL A 1 110 ? -11.070 6.502 10.653 1.00 93.38 110 VAL A N 1
ATOM 908 C CA . VAL A 1 110 ? -10.636 5.654 9.529 1.00 93.38 110 VAL A CA 1
ATOM 909 C C . VAL A 1 110 ? -9.714 4.533 10.011 1.00 93.38 110 VAL A C 1
ATOM 911 O O . VAL A 1 110 ? -9.878 3.390 9.601 1.00 93.38 110 VAL A O 1
ATOM 914 N N . LEU A 1 111 ? -8.811 4.826 10.953 1.00 93.44 111 LEU A N 1
ATOM 915 C CA . LEU A 1 111 ? -7.947 3.816 11.565 1.00 93.44 111 LEU A CA 1
ATOM 916 C C . LEU A 1 111 ? -8.748 2.672 12.203 1.00 93.44 111 LEU A C 1
ATOM 918 O O . LEU A 1 111 ? -8.387 1.511 12.030 1.00 93.44 111 LEU A O 1
ATOM 922 N N . LYS A 1 112 ? -9.839 2.987 12.918 1.00 93.19 112 LYS A N 1
ATOM 923 C CA . LYS A 1 112 ? -10.719 1.960 13.484 1.00 93.19 112 LYS A CA 1
ATOM 924 C C . LYS A 1 112 ? -11.388 1.160 12.370 1.00 93.19 112 LYS A C 1
ATOM 926 O O . LYS A 1 112 ? -11.332 -0.057 12.407 1.00 93.19 112 LYS A O 1
ATOM 931 N N . ALA A 1 113 ? -11.955 1.828 11.367 1.00 92.50 113 ALA A N 1
ATOM 932 C CA . ALA A 1 113 ? -12.627 1.158 10.253 1.00 92.50 113 ALA A CA 1
ATOM 933 C C . ALA A 1 113 ? -11.698 0.243 9.432 1.00 92.50 113 ALA A C 1
ATOM 935 O O . ALA A 1 113 ? -12.165 -0.700 8.803 1.00 92.50 113 ALA A O 1
ATOM 936 N N . LEU A 1 114 ? -10.392 0.522 9.424 1.00 94.31 114 LEU A N 1
ATOM 937 C CA . LEU A 1 114 ? -9.384 -0.285 8.736 1.00 94.31 114 LEU A CA 1
ATOM 938 C C . LEU A 1 114 ? -8.718 -1.330 9.642 1.00 94.31 114 LEU A C 1
ATOM 940 O O . LEU A 1 114 ? -7.852 -2.073 9.166 1.00 94.31 114 LEU A O 1
ATOM 944 N N . TRP A 1 115 ? -9.094 -1.398 10.919 1.00 94.56 115 TRP A N 1
ATOM 945 C CA . TRP A 1 115 ? -8.540 -2.347 11.876 1.00 94.56 115 TRP A CA 1
ATOM 946 C C . TRP A 1 115 ? -8.886 -3.779 11.485 1.00 94.56 115 TRP A C 1
ATOM 948 O O . TRP A 1 115 ? -10.012 -4.050 11.093 1.00 94.56 115 TRP A O 1
ATOM 958 N N . ALA A 1 116 ? -7.945 -4.714 11.605 1.00 93.81 116 ALA A N 1
ATOM 959 C CA . ALA A 1 116 ? -8.083 -6.061 11.052 1.00 93.81 116 ALA A CA 1
ATOM 960 C C . ALA A 1 116 ? -9.302 -6.845 11.575 1.00 93.81 116 ALA A C 1
ATOM 962 O O . ALA A 1 116 ? -9.816 -7.696 10.860 1.00 93.81 116 ALA A O 1
ATOM 963 N N . SER A 1 117 ? -9.792 -6.544 12.784 1.00 91.25 117 SER A N 1
ATOM 964 C CA . SER A 1 117 ? -11.024 -7.142 13.324 1.00 91.25 117 SER A CA 1
ATOM 965 C C . SER A 1 117 ? -12.306 -6.662 12.645 1.00 91.25 117 SER A C 1
ATOM 967 O O . SER A 1 117 ? -13.323 -7.331 12.766 1.00 91.25 117 SER A O 1
ATOM 969 N N . GLU A 1 118 ? -12.266 -5.521 11.958 1.00 89.12 118 GLU A N 1
ATOM 970 C CA . GLU A 1 118 ? -13.420 -4.922 11.280 1.00 89.12 118 GLU A CA 1
ATOM 971 C C . GLU A 1 118 ? -13.520 -5.345 9.806 1.00 89.12 118 GLU A C 1
ATOM 973 O O . GLU A 1 118 ? -14.498 -5.024 9.136 1.00 89.12 118 GLU A O 1
ATOM 978 N N . TRP A 1 119 ? -12.508 -6.047 9.283 1.00 81.31 119 TRP A N 1
ATOM 979 C CA . TRP A 1 119 ? -12.526 -6.619 7.938 1.00 81.31 119 TRP A CA 1
ATOM 980 C C . TRP A 1 119 ? -13.092 -8.042 8.002 1.00 81.31 119 TRP A C 1
ATOM 982 O O . TRP A 1 119 ? -12.343 -9.009 8.154 1.00 81.31 119 TRP A O 1
ATOM 992 N N . GLY A 1 120 ? -14.413 -8.176 7.904 1.00 61.41 120 GLY A N 1
ATOM 993 C CA . GLY A 1 120 ? -15.131 -9.451 8.006 1.00 61.41 120 GLY A CA 1
ATOM 994 C C . GLY A 1 120 ? -16.557 -9.249 8.477 1.00 61.41 120 GLY A C 1
ATOM 995 O O . GLY A 1 120 ? -17.066 -10.180 9.135 1.00 61.41 120 GLY A O 1
#

Secondary structure (DSSP, 8-state):
----EEEEEPPBPTTSPBPSSBSEEEEE--PPTT--GGGS-S----EEE-----HHHHHHHHHHHH-HHHHHHHTT-HHHHHHHHHHHHHHHHHHHHHHHHHHHHSS--HHHHTBGGG--

Radius of gyration: 17.48 Å; chains: 1; bounding box: 43×30×45 Å

Sequence (120 aa):
MQSRWYIDLANRFDNGAYQAGPLFHLQGGGHKPKGDRKDELKISLPRWEIPPKELILSCEMIIANFYPDKWNIIREQRGWLDLIQVAQQLCYPAYFQYIQNCLSKQPQSVLKALWASEWG